Protein 6P0F (pdb70)

Secondary structure (DSSP, 8-state):
---EEEEEEETTSHHHHHHIIIIII-EEGGGTTTTS-HHHHHHH-SSEEB---BSSSEETTEEP-TT--EEEEE-EEETTEE-TTS--EEEE--BS---BPPGGGGGGGGGTSTTGGG--B--BSS-PEEPSS-HHHHHHHHTS-TTB--SEEEE-TT---SHHHHHHHH-

Nearest PDB structures (foldseek):
  6p0g-assembly1_A  TM=9.829E-01  e=1.937E-34  Thermococcus gammatolerans EJ3

B-factor: mean 32.67, std 11.12, range [15.4, 86.31]

InterPro domains:
  IPR003593 AAA+ ATPase domain [SM00382] (207-437)
  IPR011704 ATPase, dynein-related, AAA domain [PF07728] (211-427)
  IPR027417 P-loop containing nucleoside triphosphate hydrolase [G3DSA:3.40.50.300] (195-442)
  IPR027417 P-loop containing nucleoside triphosphate hydrolase [SSF52540] (206-496)
  IPR052934 Methylated DNA Recognition and Restriction Enzymes [PTHR37291] (173-552)
  IPR060524 McrB, alpha-helical lid domain [PF28529] (478-537)

Structure (mmCIF, N/CA/C/O backbone):
data_6P0F
#
_entry.id   6P0F
#
_cell.length_a   67.841
_cell.length_b   43.990
_cell.length_c   61.963
_cell.angle_alpha   90.00
_cell.angle_beta   120.28
_cell.angle_gamma   90.00
#
_symmetry.space_group_name_H-M   'C 1 2 1'
#
loop_
_entity.id
_entity.type
_entity.pdbx_description
1 polymer 'GTPase subunit of restriction endonuclease'
2 non-polymer '2-(N-MORPHOLINO)-ETHANESULFONIC ACID'
3 non-polymer 'SULFATE ION'
4 non-polymer 'AMMONIUM ION'
5 water water
#
loop_
_atom_site.group_PDB
_atom_site.id
_atom_site.type_symbol
_atom_site.label_atom_id
_atom_site.label_alt_id
_atom_site.label_comp_id
_atom_site.label_asym_id
_atom_site.label_entity_id
_atom_site.label_seq_id
_atom_site.pdbx_PDB_ins_code
_atom_site.Cartn_x
_atom_site.Cartn_y
_atom_site.Cartn_z
_atom_site.occupancy
_atom_site.B_iso_or_equiv
_atom_site.auth_seq_id
_atom_site.auth_comp_id
_atom_site.auth_asym_id
_atom_site.auth_atom_id
_atom_site.pdbx_PDB_model_num
ATOM 17 N N . GLU A 1 2 ? 18.405 -2.318 12.633 1.00 36.97 2 GLU A N 1
ATOM 18 C CA . GLU A 1 2 ? 19.380 -1.435 12.016 1.00 34.93 2 GLU A CA 1
ATOM 19 C C . GLU A 1 2 ? 18.894 0.010 11.949 1.00 37.96 2 GLU A C 1
ATOM 20 O O . GLU A 1 2 ? 19.707 0.924 11.770 1.00 36.48 2 GLU A O 1
ATOM 32 N N . ASN A 1 3 ? 17.603 0.246 12.130 1.00 31.24 3 ASN A N 1
ATOM 33 C CA . ASN A 1 3 ? 17.075 1.601 12.142 1.00 32.93 3 ASN A CA 1
ATOM 34 C C . ASN A 1 3 ? 16.267 1.804 13.415 1.00 26.60 3 ASN A C 1
ATOM 35 O O . ASN A 1 3 ? 16.118 0.902 14.244 1.00 27.57 3 ASN A O 1
ATOM 46 N N . GLN A 1 4 ? 15.788 3.027 13.585 1.00 23.83 4 GLN A N 1
ATOM 47 C CA . GLN A 1 4 ? 15.127 3.448 14.800 1.00 23.19 4 GLN A CA 1
ATOM 48 C C . GLN A 1 4 ? 13.695 3.865 14.497 1.00 24.89 4 GLN A C 1
ATOM 49 O O . GLN A 1 4 ? 13.351 4.234 13.379 1.00 24.05 4 GLN A O 1
ATOM 63 N N . LEU A 1 5 ? 12.857 3.779 15.525 1.00 23.60 5 LEU A N 1
ATOM 64 C CA . LEU A 1 5 ? 11.468 4.201 15.459 1.00 21.97 5 LEU A CA 1
ATOM 65 C C . LEU A 1 5 ? 11.253 5.263 16.526 1.00 21.69 5 LEU A C 1
ATOM 66 O O . LEU A 1 5 ? 11.570 5.043 17.704 1.00 20.20 5 LEU A O 1
ATOM 82 N N . PHE A 1 6 ? 10.746 6.427 16.113 1.00 21.61 6 PHE A N 1
ATOM 83 C CA . PHE A 1 6 ? 10.451 7.533 17.005 1.00 21.44 6 PHE A CA 1
ATOM 84 C C . PHE A 1 6 ? 8.963 7.847 16.972 1.00 20.27 6 PHE A C 1
ATOM 85 O O . PHE A 1 6 ? 8.286 7.575 15.977 1.00 20.11 6 PHE A O 1
ATOM 102 N N . ILE A 1 7 ? 8.460 8.395 18.086 1.00 18.97 7 ILE A N 1
ATOM 103 C CA . ILE A 1 7 ? 7.098 8.921 18.178 1.00 18.19 7 ILE A CA 1
ATOM 104 C C . ILE A 1 7 ? 7.184 10.421 18.410 1.00 21.38 7 ILE A C 1
ATOM 105 O O . ILE A 1 7 ? 7.880 10.885 19.325 1.00 23.30 7 ILE A O 1
ATOM 121 N N . ILE A 1 8 ? 6.489 11.191 17.580 1.00 19.36 8 ILE A N 1
ATOM 122 C CA . ILE A 1 8 ? 6.416 12.637 17.759 1.00 20.55 8 ILE A CA 1
ATOM 123 C C . ILE A 1 8 ? 4.962 13.010 17.937 1.00 20.73 8 ILE A C 1
ATOM 124 O O . ILE A 1 8 ? 4.116 12.722 17.092 1.00 18.81 8 ILE A O 1
ATOM 140 N N . GLY A 1 9 ? 4.656 13.677 19.074 1.00 19.41 9 GLY A N 1
ATOM 141 C CA . GLY A 1 9 ? 3.304 13.996 19.427 1.00 22.35 9 GLY A CA 1
ATOM 142 C C . GLY A 1 9 ? 2.989 15.419 18.968 1.00 28.30 9 GLY A C 1
ATOM 143 O O . GLY A 1 9 ? 3.663 16.357 19.372 1.00 34.80 9 GLY A O 1
ATOM 147 N N . ILE A 1 10 ? 1.978 15.533 18.129 1.00 19.39 10 ILE A N 1
ATOM 148 C CA . ILE A 1 10 ? 1.557 16.816 17.554 1.00 20.33 10 ILE A CA 1
ATOM 149 C C . ILE A 1 10 ? 0.262 17.211 18.241 1.00 20.56 10 ILE A C 1
ATOM 150 O O . ILE A 1 10 ? -0.772 16.568 18.038 1.00 19.97 10 ILE A O 1
ATOM 166 N N . GLY A 1 11 ? 0.287 18.276 19.051 1.00 24.49 11 GLY A N 1
ATOM 167 C CA . GLY A 1 11 ? -0.919 18.650 19.775 1.00 22.06 11 GLY A CA 1
ATOM 168 C C . GLY A 1 11 ? -1.879 19.470 18.933 1.00 19.58 11 GLY A C 1
ATOM 169 O O . GLY A 1 11 ? -1.499 20.502 18.368 1.00 22.02 11 GLY A O 1
ATOM 173 N N . THR A 1 12 ? -3.123 19.018 18.825 1.00 21.61 12 THR A N 1
ATOM 174 C CA . THR A 1 12 ? -4.094 19.770 18.050 1.00 23.02 12 THR A CA 1
ATOM 175 C C . THR A 1 12 ? -4.475 21.065 18.764 1.00 24.63 12 THR A C 1
ATOM 176 O O . THR A 1 12 ? -4.351 21.203 19.979 1.00 25.08 12 THR A O 1
ATOM 187 N N . GLY A 1 13 ? -4.935 22.028 17.969 1.00 25.56 13 GLY A N 1
ATOM 188 C CA . GLY A 1 13 ? -5.271 23.326 18.514 1.00 28.30 13 GLY A CA 1
ATOM 189 C C . GLY A 1 13 ? -4.095 24.184 18.906 1.00 32.65 13 GLY A C 1
ATOM 190 O O . GLY A 1 13 ? -4.279 25.176 19.622 1.00 33.37 13 GLY A O 1
ATOM 194 N N . THR A 1 14 ? -2.893 23.827 18.480 1.00 25.94 14 THR A N 1
ATOM 195 C CA . THR A 1 14 ? -1.691 24.573 18.777 1.00 27.91 14 THR A CA 1
ATOM 196 C C . THR A 1 14 ? -0.993 24.966 17.481 1.00 27.80 14 THR A C 1
ATOM 197 O O . THR A 1 14 ? -1.292 24.450 16.390 1.00 25.77 14 THR A O 1
ATOM 208 N N . ASP A 1 15 ? -0.027 25.873 17.621 1.00 30.57 15 ASP A N 1
ATOM 209 C CA . ASP A 1 15 ? 0.783 26.261 16.472 1.00 28.75 15 ASP A CA 1
ATOM 210 C C . ASP A 1 15 ? 1.522 25.054 15.895 1.00 25.43 15 ASP A C 1
ATOM 211 O O . ASP A 1 15 ? 1.806 25.017 14.686 1.00 24.00 15 ASP A O 1
ATOM 220 N N . GLU A 1 16 ? 1.869 24.091 16.745 1.00 26.12 16 GLU A N 1
ATOM 221 C CA . GLU A 1 16 ? 2.523 22.864 16.289 1.00 27.90 16 GLU A CA 1
ATOM 222 C C . GLU A 1 16 ? 1.686 22.145 15.239 1.00 24.97 16 GLU A C 1
ATOM 223 O O . GLU A 1 16 ? 2.222 21.669 14.213 1.00 22.39 16 GLU A O 1
ATOM 231 N N . TYR A 1 17 ? 0.374 22.036 15.471 1.00 22.69 17 TYR A N 1
ATOM 232 C CA . TYR A 1 17 ? -0.461 21.384 14.478 1.00 21.64 17 TYR A CA 1
ATOM 233 C C . TYR A 1 17 ? -0.513 22.213 13.205 1.00 18.80 17 TYR A C 1
ATOM 234 O O . TYR A 1 17 ? -0.488 21.665 12.111 1.00 20.35 17 TYR A O 1
ATOM 252 N N . GLU A 1 18 ? -0.629 23.537 13.330 1.00 20.96 18 GLU A N 1
ATOM 253 C CA . GLU A 1 18 ? -0.616 24.383 12.138 1.00 22.22 18 GLU A CA 1
ATOM 254 C C . GLU A 1 18 ? 0.648 24.143 11.314 1.00 18.95 18 GLU A C 1
ATOM 255 O O . GLU A 1 18 ? 0.591 24.015 10.084 1.00 19.50 18 GLU A O 1
ATOM 267 N N . ASN A 1 19 ? 1.802 24.064 11.983 1.00 19.02 19 ASN A N 1
ATOM 268 C CA . ASN A 1 19 ? 3.055 23.832 11.267 1.00 20.56 19 ASN A CA 1
ATOM 269 C C . ASN A 1 19 ? 3.070 22.449 10.619 1.00 17.49 19 ASN A C 1
ATOM 270 O O . ASN A 1 19 ? 3.536 22.289 9.485 1.00 17.26 19 ASN A O 1
ATOM 281 N N . PHE A 1 20 ? 2.570 21.450 11.333 1.00 17.10 20 PHE A N 1
ATOM 282 C CA . PHE A 1 20 ? 2.490 20.073 10.825 1.00 18.14 20 PHE A CA 1
ATOM 283 C C . PHE A 1 20 ? 1.573 19.968 9.615 1.00 19.30 20 PHE A C 1
ATOM 284 O O . PHE A 1 20 ? 1.893 19.295 8.629 1.00 18.32 20 PHE A O 1
ATOM 301 N N . GLU A 1 21 ? 0.413 20.612 9.686 1.00 18.43 21 GLU A N 1
ATOM 302 C CA . GLU A 1 21 ? -0.478 20.643 8.539 1.00 19.65 21 GLU A CA 1
ATOM 303 C C . GLU A 1 21 ? 0.215 21.257 7.331 1.00 18.52 21 GLU A C 1
ATOM 304 O O . GLU A 1 21 ? 0.071 20.768 6.209 1.00 19.74 21 GLU A O 1
ATOM 316 N N . GLU A 1 22 ? 1.013 22.301 7.555 1.00 17.51 22 GLU A N 1
ATOM 317 C CA . GLU A 1 22 ? 1.634 22.992 6.445 1.00 18.38 22 GLU A CA 1
ATOM 318 C C . GLU A 1 22 ? 2.648 22.114 5.718 1.00 19.12 22 GLU A C 1
ATOM 319 O O . GLU A 1 22 ? 2.638 22.037 4.486 1.00 19.46 22 GLU A O 1
ATOM 331 N N . THR A 1 23 ? 3.569 21.484 6.446 1.00 16.83 23 THR A N 1
ATOM 332 C CA . THR A 1 23 ? 4.687 20.849 5.787 1.00 16.63 23 THR A CA 1
ATOM 333 C C . THR A 1 23 ? 4.689 19.334 5.805 1.00 17.10 23 THR A C 1
ATOM 334 O O . THR A 1 23 ? 5.489 18.762 5.072 1.00 17.05 23 THR A O 1
ATOM 345 N N . ILE A 1 24 ? 3.833 18.679 6.591 1.00 15.43 24 ILE A N 1
ATOM 346 C CA . ILE A 1 24 ? 3.690 17.223 6.549 1.00 17.39 24 ILE A CA 1
ATOM 347 C C . ILE A 1 24 ? 2.391 16.801 5.887 1.00 17.89 24 ILE A C 1
ATOM 348 O O . ILE A 1 24 ? 2.371 15.848 5.102 1.00 18.92 24 ILE A O 1
ATOM 364 N N . LEU A 1 25 ? 1.279 17.446 6.207 1.00 17.80 25 LEU A N 1
ATOM 365 C CA . LEU A 1 25 ? 0.027 17.006 5.610 1.00 19.04 25 LEU A CA 1
ATOM 366 C C . LEU A 1 25 ? -0.167 17.580 4.219 1.00 20.95 25 LEU A C 1
ATOM 367 O O . LEU A 1 25 ? -0.482 16.845 3.285 1.00 22.90 25 LEU A O 1
ATOM 383 N N . LYS A 1 26 ? 0.078 18.872 4.036 1.00 18.36 26 LYS A N 1
ATOM 384 C CA . LYS A 1 26 ? -0.002 19.499 2.730 1.00 21.16 26 LYS A CA 1
ATOM 385 C C . LYS A 1 26 ? 1.306 19.358 1.970 1.00 20.69 26 LYS A C 1
ATOM 386 O O . LYS A 1 26 ? 1.324 18.832 0.853 1.00 22.67 26 LYS A O 1
ATOM 405 N N . GLY A 1 27 ? 2.412 19.734 2.611 1.00 18.39 27 GLY A N 1
ATOM 406 C CA . GLY A 1 27 ? 3.686 19.799 1.934 1.00 17.71 27 GLY A CA 1
ATOM 407 C C . GLY A 1 27 ? 3.851 21.132 1.237 1.00 20.60 27 GLY A C 1
ATOM 408 O O . GLY A 1 27 ? 2.926 21.950 1.146 1.00 19.55 27 GLY A O 1
ATOM 412 N N . VAL A 1 28 ? 5.060 21.353 0.724 1.00 19.60 28 VAL A N 1
ATOM 413 C CA . VAL A 1 28 ? 5.347 22.615 0.052 1.00 19.76 28 VAL A CA 1
ATOM 414 C C . VAL A 1 28 ? 5.922 22.354 -1.332 1.00 20.11 28 VAL A C 1
ATOM 415 O O . VAL A 1 28 ? 6.634 21.374 -1.571 1.00 20.03 28 VAL A O 1
ATOM 428 N N . LYS A 1 29 ? 5.607 23.248 -2.268 1.00 20.06 29 LYS A N 1
ATOM 429 C CA . LYS A 1 29 ? 6.193 23.137 -3.591 1.00 20.39 29 LYS A CA 1
ATOM 430 C C . LYS A 1 29 ? 7.707 23.234 -3.472 1.00 20.39 29 LYS A C 1
ATOM 431 O O . LYS A 1 29 ? 8.230 23.976 -2.643 1.00 20.67 29 LYS A O 1
ATOM 450 N N . ARG A 1 30 ? 8.409 22.471 -4.297 1.00 20.50 30 ARG A N 1
ATOM 451 C CA . ARG A 1 30 ? 9.868 22.471 -4.232 1.00 19.47 30 ARG A CA 1
ATOM 452 C C . ARG A 1 30 ? 10.441 23.878 -4.396 1.00 20.90 30 ARG A C 1
ATOM 453 O O . ARG A 1 30 ? 11.453 24.206 -3.769 1.00 21.77 30 ARG A O 1
ATOM 474 N N . ASN A 1 31 ? 9.814 24.726 -5.212 1.00 23.51 31 ASN A N 1
ATOM 475 C CA . ASN A 1 31 ? 10.366 26.071 -5.388 1.00 25.42 31 ASN A CA 1
ATOM 476 C C . ASN A 1 31 ? 10.361 26.895 -4.112 1.00 28.41 31 ASN A C 1
ATOM 477 O O . ASN A 1 31 ? 11.135 27.851 -4.024 1.00 34.79 31 ASN A O 1
ATOM 482 N N . GLU A 1 32 ? 9.511 26.569 -3.123 1.00 23.14 32 GLU A N 1
ATOM 483 C CA . GLU A 1 32 ? 9.524 27.265 -1.848 1.00 25.24 32 GLU A CA 1
ATOM 484 C C . GLU A 1 32 ? 10.801 26.989 -1.061 1.00 24.52 32 GLU A C 1
ATOM 485 O O . GLU A 1 32 ? 11.131 27.751 -0.146 1.00 28.96 32 GLU A O 1
ATOM 497 N N . LEU A 1 33 ? 11.540 25.930 -1.399 1.00 19.97 33 LEU A N 1
ATOM 498 C CA . LEU A 1 33 ? 12.773 25.591 -0.701 1.00 17.52 33 LEU A CA 1
ATOM 499 C C . LEU A 1 33 ? 14.030 25.844 -1.523 1.00 21.27 33 LEU A C 1
ATOM 500 O O . LEU A 1 33 ? 15.129 25.824 -0.956 1.00 22.87 33 LEU A O 1
ATOM 516 N N . GLU A 1 34 ? 13.897 25.971 -2.841 1.00 21.97 34 GLU A N 1
ATOM 517 C CA . GLU A 1 34 ? 15.040 26.223 -3.701 1.00 25.13 34 GLU A CA 1
ATOM 518 C C . GLU A 1 34 ? 15.719 27.510 -3.258 1.00 24.62 34 GLU A C 1
ATOM 519 O O . GLU A 1 34 ? 15.059 28.479 -2.885 1.00 26.33 34 GLU A O 1
ATOM 531 N N . GLY A 1 35 ? 17.038 27.497 -3.253 1.00 24.34 35 GLY A N 1
ATOM 532 C CA . GLY A 1 35 ? 17.793 28.621 -2.757 1.00 27.37 35 GLY A CA 1
ATOM 533 C C . GLY A 1 35 ? 18.170 28.506 -1.307 1.00 27.96 35 GLY A C 1
ATOM 534 O O . GLY A 1 35 ? 19.043 29.247 -0.851 1.00 31.78 35 GLY A O 1
ATOM 538 N N . GLN A 1 36 ? 17.537 27.599 -0.571 1.00 23.70 36 GLN A N 1
ATOM 539 C CA . GLN A 1 36 ? 17.803 27.399 0.840 1.00 21.99 36 GLN A CA 1
ATOM 540 C C . GLN A 1 36 ? 18.228 25.988 1.182 1.00 27.48 36 GLN A C 1
ATOM 541 O O . GLN A 1 36 ? 19.117 25.797 2.018 1.00 34.70 36 GLN A O 1
ATOM 555 N N . ILE A 1 37 ? 17.567 24.992 0.598 1.00 26.35 37 ILE A N 1
ATOM 556 C CA . ILE A 1 37 ? 17.921 23.587 0.747 1.00 24.02 37 ILE A CA 1
ATOM 557 C C . ILE A 1 37 ? 18.690 23.182 -0.507 1.00 22.19 37 ILE A C 1
ATOM 558 O O . ILE A 1 37 ? 18.288 23.526 -1.619 1.00 21.94 37 ILE A O 1
ATOM 574 N N . GLY A 1 38 ? 19.807 22.486 -0.332 1.00 25.10 38 GLY A N 1
ATOM 575 C CA . GLY A 1 38 ? 20.643 22.118 -1.451 1.00 27.99 38 GLY A CA 1
ATOM 576 C C . GLY A 1 38 ? 19.928 21.256 -2.475 1.00 28.43 38 GLY A C 1
ATOM 577 O O . GLY A 1 38 ? 19.106 20.406 -2.133 1.00 23.24 38 GLY A O 1
ATOM 581 N N . PRO A 1 39 ? 20.271 21.426 -3.753 1.00 26.15 39 PRO A N 1
ATOM 582 C CA . PRO A 1 39 ? 19.553 20.680 -4.801 1.00 24.68 39 PRO A CA 1
ATOM 583 C C . PRO A 1 39 ? 19.746 19.177 -4.679 1.00 25.36 39 PRO A C 1
ATOM 584 O O . PRO A 1 39 ? 18.896 18.393 -5.108 1.00 25.05 39 PRO A O 1
ATOM 595 N N . ASP A 1 40 ? 20.835 18.731 -4.069 1.00 25.25 40 ASP A N 1
ATOM 596 C CA . ASP A 1 40 ? 21.015 17.297 -3.862 1.00 28.11 40 ASP A CA 1
ATOM 597 C C . ASP A 1 40 ? 19.898 16.728 -2.991 1.00 27.05 40 ASP A C 1
ATOM 598 O O . ASP A 1 40 ? 19.341 15.661 -3.265 1.00 26.48 40 ASP A O 1
ATOM 607 N N . ILE A 1 41 ? 19.607 17.428 -1.889 1.00 25.29 41 ILE A N 1
ATOM 608 C CA . ILE A 1 41 ? 18.543 16.999 -0.996 1.00 24.07 41 ILE A CA 1
ATOM 609 C C . ILE A 1 41 ? 17.213 17.008 -1.724 1.00 20.24 41 ILE A C 1
ATOM 610 O O . ILE A 1 41 ? 16.444 16.039 -1.675 1.00 24.21 41 ILE A O 1
ATOM 626 N N . LEU A 1 42 ? 16.913 18.117 -2.415 1.00 18.70 42 LEU A N 1
ATOM 627 C CA . LEU A 1 42 ? 15.635 18.233 -3.107 1.00 21.04 42 LEU A CA 1
ATOM 628 C C . LEU A 1 42 ? 15.487 17.172 -4.195 1.00 19.85 42 LEU A C 1
ATOM 629 O O . LEU A 1 42 ? 14.412 16.580 -4.364 1.00 21.82 42 LEU A O 1
ATOM 645 N N . ASP A 1 43 ? 16.558 16.910 -4.940 1.00 20.22 43 ASP A N 1
ATOM 646 C CA . ASP A 1 43 ? 16.515 15.901 -5.995 1.00 22.98 43 ASP A CA 1
ATOM 647 C C . ASP A 1 43 ? 16.263 14.508 -5.417 1.00 22.61 43 ASP A C 1
ATOM 648 O O . ASP A 1 43 ? 15.485 13.712 -5.964 1.00 24.63 43 ASP A O 1
ATOM 657 N N . ASN A 1 44 ? 16.961 14.174 -4.344 1.00 22.21 44 ASN A N 1
ATOM 658 C CA . ASN A 1 44 ? 16.860 12.833 -3.787 1.00 21.68 44 ASN A CA 1
ATOM 659 C C . ASN A 1 44 ? 15.552 12.602 -3.043 1.00 24.70 44 ASN A C 1
ATOM 660 O O . ASN A 1 44 ? 15.106 11.453 -2.940 1.00 25.07 44 ASN A O 1
ATOM 671 N N . CYS A 1 45 ? 14.924 13.662 -2.508 1.00 22.52 45 CYS A N 1
ATOM 672 C CA . CYS A 1 45 ? 13.860 13.487 -1.531 1.00 25.77 45 CYS A CA 1
ATOM 673 C C . CYS A 1 45 ? 12.530 14.191 -1.787 1.00 27.25 45 CYS A C 1
ATOM 674 O O . CYS A 1 45 ? 11.602 13.992 -0.995 1.00 30.06 45 CYS A O 1
ATOM 681 N N . CYS A 1 46 ? 12.398 15.024 -2.801 1.00 25.04 46 CYS A N 1
ATOM 682 C CA . CYS A 1 46 ? 11.098 15.604 -3.131 1.00 23.22 46 CYS A CA 1
ATOM 683 C C . CYS A 1 46 ? 10.599 14.905 -4.388 1.00 28.31 46 CYS A C 1
ATOM 684 O O . CYS A 1 46 ? 11.122 15.144 -5.476 1.00 33.53 46 CYS A O 1
ATOM 691 N N . SER A 1 47 ? 9.615 14.011 -4.227 1.00 32.39 47 SER A N 1
ATOM 692 C CA . SER A 1 47 ? 9.054 13.269 -5.351 1.00 31.65 47 SER A CA 1
ATOM 693 C C . SER A 1 47 ? 8.142 14.147 -6.203 1.00 32.02 47 SER A C 1
ATOM 694 O O . SER A 1 47 ? 8.066 13.954 -7.420 1.00 36.35 47 SER A O 1
ATOM 702 N N . ASP A 1 48 ? 7.477 15.135 -5.610 1.00 25.92 48 ASP A N 1
ATOM 703 C CA . ASP A 1 48 ? 6.806 16.172 -6.387 1.00 26.77 48 ASP A CA 1
ATOM 704 C C . ASP A 1 48 ? 6.801 17.436 -5.539 1.00 30.85 48 ASP A C 1
ATOM 705 O O . ASP A 1 48 ? 7.509 18.405 -5.829 1.00 32.52 48 ASP A O 1
ATOM 714 N N . VAL A 1 49 ? 6.015 17.428 -4.481 1.00 25.09 49 VAL A N 1
ATOM 715 C CA . VAL A 1 49 ? 6.123 18.447 -3.440 1.00 18.28 49 VAL A CA 1
ATOM 716 C C . VAL A 1 49 ? 7.056 17.892 -2.374 1.00 22.94 49 VAL A C 1
ATOM 717 O O . VAL A 1 49 ? 7.425 16.708 -2.411 1.00 26.14 49 VAL A O 1
ATOM 730 N N . CYS A 1 50 ? 7.457 18.730 -1.433 1.00 19.57 50 CYS A N 1
ATOM 731 C CA . CYS A 1 50 ? 8.365 18.338 -0.368 1.00 19.39 50 CYS A CA 1
ATOM 732 C C . CYS A 1 50 ? 7.624 18.239 0.959 1.00 20.55 50 CYS A C 1
ATOM 733 O O . CYS A 1 50 ? 6.776 19.073 1.276 1.00 19.39 50 CYS A O 1
ATOM 740 N N . TYR A 1 51 ? 7.985 17.232 1.744 1.00 16.94 51 TYR A N 1
ATOM 741 C CA . TYR A 1 51 ? 7.399 17.015 3.061 1.00 15.66 51 TYR A CA 1
ATOM 742 C C . TYR A 1 51 ? 8.516 17.016 4.087 1.00 18.78 51 TYR A C 1
ATOM 743 O O . TYR A 1 51 ? 9.501 16.302 3.930 1.00 18.98 51 TYR A O 1
ATOM 761 N N . PHE A 1 52 ? 8.358 17.777 5.162 1.00 18.12 52 PHE A N 1
ATOM 762 C CA . PHE A 1 52 ? 9.437 17.823 6.136 1.00 17.97 52 PHE A CA 1
ATOM 763 C C . PHE A 1 52 ? 8.910 18.315 7.480 1.00 19.41 52 PHE A C 1
ATOM 764 O O . PHE A 1 52 ? 7.876 18.977 7.565 1.00 18.11 52 PHE A O 1
ATOM 781 N N . TRP A 1 53 ? 9.649 17.959 8.523 1.00 19.02 53 TRP A N 1
ATOM 782 C CA . TRP A 1 53 ? 9.357 18.340 9.894 1.00 19.36 53 TRP A CA 1
ATOM 783 C C . TRP A 1 53 ? 10.657 18.828 10.512 1.00 21.11 53 TRP A C 1
ATOM 784 O O . TRP A 1 53 ? 11.735 18.591 9.982 1.00 22.39 53 TRP A O 1
ATOM 805 N N . GLY A 1 54 ? 10.555 19.620 11.575 1.00 21.03 54 GLY A N 1
ATOM 806 C CA . GLY A 1 54 ? 11.739 20.199 12.168 1.00 22.46 54 GLY A CA 1
ATOM 807 C C . GLY A 1 54 ? 11.638 20.163 13.683 1.00 24.94 54 GLY A C 1
ATOM 808 O O . GLY A 1 54 ? 10.544 20.206 14.249 1.00 22.70 54 GLY A O 1
ATOM 812 N N . ARG A 1 55 ? 12.802 20.092 14.320 1.00 26.00 55 ARG A N 1
ATOM 813 C CA . ARG A 1 55 ? 12.881 20.031 15.779 1.00 27.40 55 ARG A CA 1
ATOM 814 C C . ARG A 1 55 ? 14.012 20.927 16.252 1.00 28.06 55 ARG A C 1
ATOM 815 O O . ARG A 1 55 ? 14.880 21.316 15.472 1.00 26.23 55 ARG A O 1
ATOM 836 N N . SER A 1 56 ? 13.994 21.225 17.571 1.00 31.03 56 SER A N 1
ATOM 837 C CA . SER A 1 56 ? 15.030 22.026 18.222 1.00 37.46 56 SER A CA 1
ATOM 838 C C . SER A 1 56 ? 16.354 21.293 18.405 1.00 41.29 56 SER A C 1
ATOM 839 O O . SER A 1 56 ? 17.382 21.962 18.545 1.00 39.56 56 SER A O 1
ATOM 847 N N . LYS A 1 57 ? 16.358 19.957 18.426 1.00 39.51 57 LYS A N 1
ATOM 848 C CA . LYS A 1 57 ? 17.572 19.177 18.636 1.00 39.01 57 LYS A CA 1
ATOM 849 C C . LYS A 1 57 ? 17.698 18.072 17.599 1.00 40.76 57 LYS A C 1
ATOM 850 O O . LYS A 1 57 ? 16.714 17.647 16.987 1.00 36.95 57 LYS A O 1
ATOM 858 N N . GLU A 1 58 ? 18.936 17.589 17.439 1.00 36.74 58 GLU A N 1
ATOM 859 C CA . GLU A 1 58 ? 19.249 16.475 16.556 1.00 42.26 58 GLU A CA 1
ATOM 860 C C . GLU A 1 58 ? 18.828 15.135 17.128 1.00 34.12 58 GLU A C 1
ATOM 861 O O . GLU A 1 58 ? 18.727 14.153 16.369 1.00 37.62 58 GLU A O 1
ATOM 869 N N . THR A 1 59 ? 18.623 15.064 18.447 1.00 36.00 59 THR A N 1
ATOM 870 C CA . THR A 1 59 ? 18.406 13.792 19.124 1.00 36.25 59 THR A CA 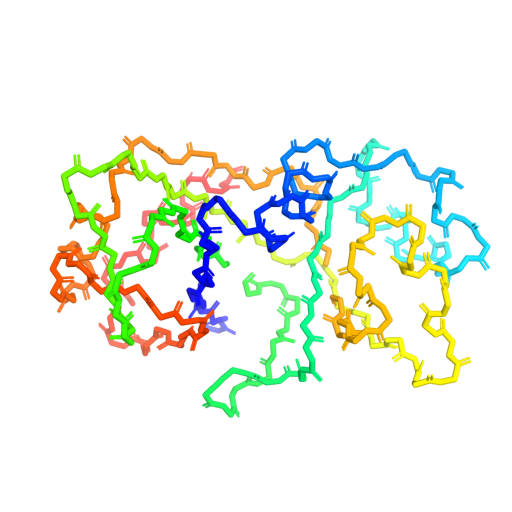1
ATOM 871 C C . THR A 1 59 ? 17.025 13.711 19.758 1.00 32.45 59 THR A C 1
ATOM 872 O O . THR A 1 59 ? 16.426 14.727 20.111 1.00 34.80 59 THR A O 1
ATOM 883 N N . ILE A 1 60 ? 16.535 12.477 19.904 1.00 33.34 60 ILE A N 1
ATOM 884 C CA . ILE A 1 60 ? 15.379 12.158 20.744 1.00 28.71 60 ILE A CA 1
ATOM 885 C C . ILE A 1 60 ? 15.820 11.090 21.748 1.00 36.01 60 ILE A C 1
ATOM 886 O O . ILE A 1 60 ? 16.373 10.066 21.348 1.00 32.14 60 ILE A O 1
ATOM 902 N N . TYR A 1 61 ? 15.582 11.339 23.023 1.00 37.58 61 TYR A N 1
ATOM 903 C CA . TYR A 1 61 ? 16.018 10.410 24.045 1.00 42.22 61 TYR A CA 1
ATOM 904 C C . TYR A 1 61 ? 17.466 10.027 23.814 1.00 42.11 61 TYR A C 1
ATOM 905 O O . TYR A 1 61 ? 17.874 8.897 24.028 1.00 40.88 61 TYR A O 1
ATOM 914 N N . GLU A 1 62 ? 18.203 11.006 23.304 1.00 42.49 62 GLU A N 1
ATOM 915 C CA . GLU A 1 62 ? 19.651 10.915 23.113 1.00 41.81 62 GLU A CA 1
ATOM 916 C C . GLU A 1 62 ? 20.028 10.049 21.917 1.00 37.44 62 GLU A C 1
ATOM 917 O O . GLU A 1 62 ? 21.214 9.730 21.742 1.00 38.54 62 GLU A O 1
ATOM 925 N N . LYS A 1 63 ? 19.066 9.633 21.108 1.00 34.91 63 LYS A N 1
ATOM 926 C CA . LYS A 1 63 ? 19.332 8.877 19.892 1.00 30.81 63 LYS A CA 1
ATOM 927 C C . LYS A 1 63 ? 19.331 9.882 18.745 1.00 33.23 63 LYS A C 1
ATOM 928 O O . LYS A 1 63 ? 18.458 10.747 18.682 1.00 33.17 63 LYS A O 1
ATOM 947 N N . LYS A 1 64 ? 20.360 9.830 17.910 1.00 31.34 64 LYS A N 1
ATOM 948 C CA . LYS A 1 64 ? 20.427 10.697 16.745 1.00 33.14 64 LYS A CA 1
ATOM 949 C C . LYS A 1 64 ? 19.438 10.187 15.703 1.00 30.46 64 LYS A C 1
ATOM 950 O O . LYS A 1 64 ? 19.323 8.983 15.473 1.00 30.63 64 LYS A O 1
ATOM 969 N N . ILE A 1 65 ? 18.695 11.105 15.099 1.00 28.86 65 ILE A N 1
ATOM 970 C CA . ILE A 1 65 ? 17.723 10.752 14.074 1.00 27.46 65 ILE A CA 1
ATOM 971 C C . ILE A 1 65 ? 18.466 10.651 12.752 1.00 25.08 65 ILE A C 1
ATOM 972 O O . ILE A 1 65 ? 19.141 11.607 12.339 1.00 30.02 65 ILE A O 1
ATOM 988 N N . ASP A 1 66 ? 18.328 9.513 12.087 1.00 26.89 66 ASP A N 1
ATOM 989 C CA . ASP A 1 66 ? 19.060 9.204 10.867 1.00 28.40 66 ASP A CA 1
ATOM 990 C C . ASP A 1 66 ? 18.114 8.976 9.696 1.00 24.39 66 ASP A C 1
ATOM 991 O O . ASP A 1 66 ? 16.984 8.516 9.875 1.00 23.04 66 ASP A O 1
ATOM 1000 N N . LYS A 1 67 ? 18.597 9.198 8.476 1.00 23.18 67 LYS A N 1
ATOM 1001 C CA . LYS A 1 67 ? 17.797 8.763 7.340 1.00 24.09 67 LYS A CA 1
ATOM 1002 C C . LYS A 1 67 ? 17.586 7.253 7.393 1.00 22.16 67 LYS A C 1
ATOM 1003 O O . LYS A 1 67 ? 18.410 6.488 7.928 1.00 25.11 67 LYS A O 1
ATOM 1022 N N . GLY A 1 68 ? 16.395 6.837 6.978 1.00 21.03 68 GLY A N 1
ATOM 1023 C CA . GLY A 1 68 ? 15.966 5.465 7.098 1.00 22.87 68 GLY A CA 1
ATOM 1024 C C . GLY A 1 68 ? 15.186 5.153 8.356 1.00 23.97 68 GLY A C 1
ATOM 1025 O O . GLY A 1 68 ? 14.507 4.120 8.403 1.00 24.77 68 GLY A O 1
ATOM 1029 N N . ASP A 1 69 ? 15.275 6.019 9.364 1.00 22.24 69 ASP A N 1
ATOM 1030 C CA . ASP A 1 69 ? 14.496 5.875 10.584 1.00 21.56 69 ASP A CA 1
ATOM 1031 C C . ASP A 1 69 ? 13.020 6.158 10.286 1.00 22.64 69 ASP A C 1
ATOM 1032 O O . ASP A 1 69 ? 12.662 6.856 9.326 1.00 20.13 69 ASP A O 1
ATOM 1058 N N . VAL A 1 71 ? 9.112 7.357 11.718 1.00 17.93 71 VAL A N 1
ATOM 1059 C CA . VAL A 1 71 ? 8.470 8.283 12.650 1.00 15.63 71 VAL A CA 1
ATOM 1060 C C . VAL A 1 71 ? 6.973 8.002 12.663 1.00 18.65 71 VAL A C 1
ATOM 1061 O O . VAL A 1 71 ? 6.320 8.009 11.610 1.00 19.06 71 VAL A O 1
ATOM 1074 N N . LEU A 1 72 ? 6.429 7.761 13.855 1.00 18.03 72 LEU A N 1
ATOM 1075 C CA . LEU A 1 72 ? 4.988 7.751 14.082 1.00 17.01 72 LEU A CA 1
ATOM 1076 C C . LEU A 1 72 ? 4.628 9.136 14.608 1.00 19.32 72 LEU A C 1
ATOM 1077 O O . LEU A 1 72 ? 5.083 9.524 15.685 1.00 19.65 72 LEU A O 1
ATOM 1093 N N . PHE A 1 73 ? 3.884 9.902 13.826 1.00 16.23 73 PHE A N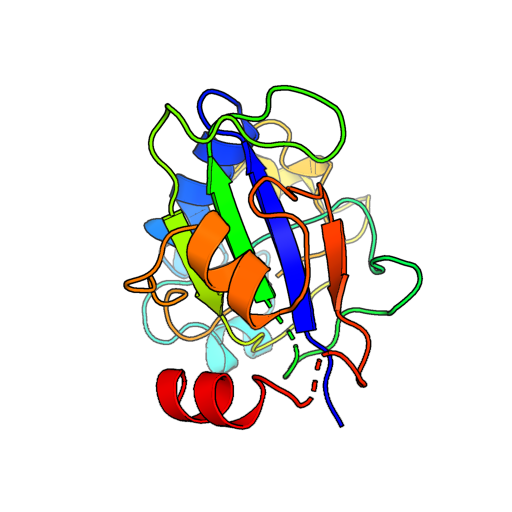 1
ATOM 1094 C CA . PHE A 1 73 ? 3.330 11.170 14.294 1.00 16.79 73 PHE A CA 1
ATOM 1095 C C . PHE A 1 73 ? 1.992 10.853 14.946 1.00 15.40 73 PHE A C 1
ATOM 1096 O O . PHE A 1 73 ? 1.049 10.415 14.277 1.00 18.41 73 PHE A O 1
ATOM 1113 N N . TYR A 1 74 ? 1.902 11.052 16.260 1.00 18.28 74 TYR A N 1
ATOM 1114 C CA . TYR A 1 74 ? 0.647 10.972 16.981 1.00 17.27 74 TYR A CA 1
ATOM 1115 C C . TYR A 1 74 ? -0.006 12.349 16.947 1.00 17.14 74 TYR A C 1
ATOM 1116 O O . TYR A 1 74 ? 0.661 13.331 17.236 1.00 18.76 74 TYR A O 1
ATOM 1134 N N . VAL A 1 75 ? -1.290 12.419 16.601 1.00 18.56 75 VAL A N 1
ATOM 1135 C CA . VAL A 1 75 ? -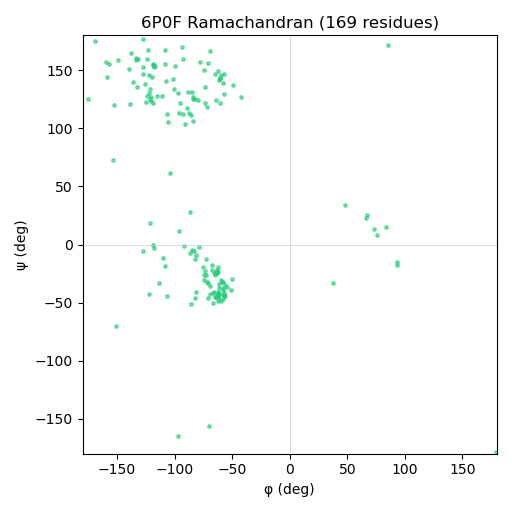1.987 13.699 16.475 1.00 21.40 75 VAL A CA 1
ATOM 1136 C C . VAL A 1 75 ? -3.217 13.665 17.374 1.00 19.70 75 VAL A C 1
ATOM 1137 O O . VAL A 1 75 ? -4.094 12.810 17.206 1.00 21.22 75 VAL A O 1
ATOM 1150 N N . GLY A 1 76 ? -3.311 14.613 18.299 1.00 20.78 76 GLY A N 1
ATOM 1151 C CA . GLY A 1 76 ? -4.425 14.615 19.226 1.00 21.64 76 GLY A CA 1
ATOM 1152 C C . GLY A 1 76 ? -4.296 15.779 20.189 1.00 18.80 76 GLY A C 1
ATOM 1153 O O . GLY A 1 76 ? -3.334 16.542 20.136 1.00 20.70 76 GLY A O 1
ATOM 1157 N N . LYS A 1 77 ? -5.259 15.854 21.107 1.00 21.95 77 LYS A N 1
ATOM 1158 C CA . LYS A 1 77 ? -5.350 16.945 22.084 1.00 23.69 77 LYS A CA 1
ATOM 1159 C C . LYS A 1 77 ? -4.482 16.606 23.293 1.00 20.62 77 LYS A C 1
ATOM 1160 O O . LYS A 1 77 ? -4.774 15.665 24.047 1.00 20.91 77 LYS A O 1
ATOM 1179 N N . ARG A 1 78 ? -3.399 17.356 23.455 1.00 21.59 78 ARG A N 1
ATOM 1180 C CA . ARG A 1 78 ? -2.523 17.143 24.591 1.00 18.35 78 ARG A CA 1
ATOM 1181 C C . ARG A 1 78 ? -3.211 17.667 25.840 1.00 22.62 78 ARG A C 1
ATOM 1182 O O . ARG A 1 78 ? -3.563 18.845 25.889 1.00 24.88 78 ARG A O 1
ATOM 1203 N N . ILE A 1 79 ? -3.415 16.806 26.830 1.00 20.74 79 ILE A N 1
ATOM 1204 C CA . ILE A 1 79 ? -4.091 17.220 28.065 1.00 25.75 79 ILE A CA 1
ATOM 1205 C C . ILE A 1 79 ? -3.227 17.105 29.304 1.00 25.68 79 ILE A C 1
ATOM 1206 O O . ILE A 1 79 ? -3.654 17.533 30.379 1.00 27.16 79 ILE A O 1
ATOM 1222 N N . SER A 1 80 ? -2.023 16.611 29.206 1.00 22.96 80 SER A N 1
ATOM 1223 C CA . SER A 1 80 ? -1.141 16.578 30.350 1.00 28.25 80 SER A CA 1
ATOM 1224 C C . SER A 1 80 ? 0.204 16.215 29.791 1.00 27.01 80 SER A C 1
ATOM 1225 O O . SER A 1 80 ? 0.340 15.951 28.590 1.00 29.34 80 SER A O 1
ATOM 1233 N N . ARG A 1 81 ? 1.205 16.218 30.642 1.00 30.21 81 ARG A N 1
ATOM 1234 C CA . ARG A 1 81 ? 2.489 15.726 30.203 1.00 27.85 81 ARG A CA 1
ATOM 1235 C C . ARG A 1 81 ? 2.313 14.262 29.782 1.00 34.74 81 ARG A C 1
ATOM 1236 O O . ARG A 1 81 ? 1.805 13.428 30.554 1.00 35.02 81 ARG A O 1
ATOM 1257 N N . ASN A 1 82 ? 2.659 13.995 28.535 1.00 26.35 82 ASN A N 1
ATOM 1258 C CA . ASN A 1 82 ? 2.712 12.659 27.943 1.00 24.85 82 ASN A CA 1
ATOM 1259 C C . ASN A 1 82 ? 1.358 11.989 27.810 1.00 24.29 82 ASN A C 1
ATOM 1260 O O . ASN A 1 82 ? 1.287 10.754 27.650 1.00 22.87 82 ASN A O 1
ATOM 1271 N N . LYS A 1 83 ? 0.284 12.755 27.777 1.00 21.32 83 LYS A N 1
ATOM 1272 C CA . LYS A 1 83 ? -1.046 12.174 27.697 1.00 23.47 83 LYS A CA 1
ATOM 1273 C C . LYS A 1 83 ? -1.915 12.921 26.699 1.00 23.47 83 LYS A C 1
ATOM 1274 O O . LYS A 1 83 ? -1.900 14.157 26.630 1.00 24.63 83 LYS A O 1
ATOM 1282 N N . VAL A 1 84 ? -2.691 12.154 25.950 1.00 20.44 84 VAL A N 1
ATOM 1283 C CA . VAL A 1 84 ? -3.637 12.676 24.984 1.00 19.62 84 VAL A CA 1
ATOM 1284 C C . VAL A 1 84 ? -5.037 12.449 25.530 1.00 22.91 84 VAL A C 1
ATOM 1285 O O . VAL A 1 84 ? -5.277 11.546 26.340 1.00 23.64 84 VAL A O 1
ATOM 1298 N N . ASP A 1 85 ? -5.976 13.274 25.065 1.00 22.87 85 ASP A N 1
ATOM 1299 C CA . ASP A 1 85 ? -7.380 13.121 25.428 1.00 27.03 85 ASP A CA 1
ATOM 1300 C C . ASP A 1 85 ? -8.024 12.097 24.506 1.00 26.97 85 ASP A C 1
ATOM 1301 O O . ASP A 1 85 ? -8.306 12.391 23.339 1.00 27.86 85 ASP A O 1
ATOM 1310 N N . LEU A 1 86 ? -8.296 10.908 25.032 1.00 31.14 86 LEU A N 1
ATOM 1311 C CA . LEU A 1 86 ? -8.852 9.868 24.176 1.00 33.62 86 LEU A CA 1
ATOM 1312 C C . LEU A 1 86 ? -10.339 10.045 23.930 1.00 34.89 86 LEU A C 1
ATOM 1313 O O . LEU A 1 86 ? -10.920 9.248 23.192 1.00 37.03 86 LEU A O 1
ATOM 1329 N N . ASN A 1 87 ? -10.977 11.053 24.516 1.00 35.01 87 ASN A N 1
ATOM 1330 C CA . ASN A 1 87 ? -12.353 11.356 24.143 1.00 39.28 87 ASN A CA 1
ATOM 1331 C C . ASN A 1 87 ? -12.440 12.383 23.021 1.00 40.08 87 ASN A C 1
ATOM 1332 O O . ASN A 1 87 ? -13.548 12.715 22.590 1.00 44.53 87 ASN A O 1
ATOM 1343 N N . GLN A 1 88 ? -11.305 12.901 22.541 1.00 35.83 88 GLN A N 1
ATOM 1344 C CA . GLN A 1 88 ? -11.245 13.742 21.351 1.00 28.82 88 GLN A CA 1
ATOM 1345 C C . GLN A 1 88 ? -10.593 12.938 20.223 1.00 32.41 88 GLN A C 1
ATOM 1346 O O . GLN A 1 88 ? -10.035 11.852 20.440 1.00 29.14 88 GLN A O 1
ATOM 1360 N N . GLU A 1 89 ? -10.711 13.475 19.015 1.00 30.93 89 GLU A N 1
ATOM 1361 C CA . GLU A 1 89 ? -10.207 12.794 17.827 1.00 37.37 89 GLU A CA 1
ATOM 1362 C C . GLU A 1 89 ? -8.702 12.612 17.935 1.00 33.12 89 GLU A C 1
ATOM 1363 O O . GLU A 1 89 ? -7.989 13.491 18.436 1.00 27.79 89 GLU A O 1
ATOM 1375 N N . THR A 1 90 ? -8.216 11.457 17.467 1.00 30.55 90 THR A N 1
ATOM 1376 C 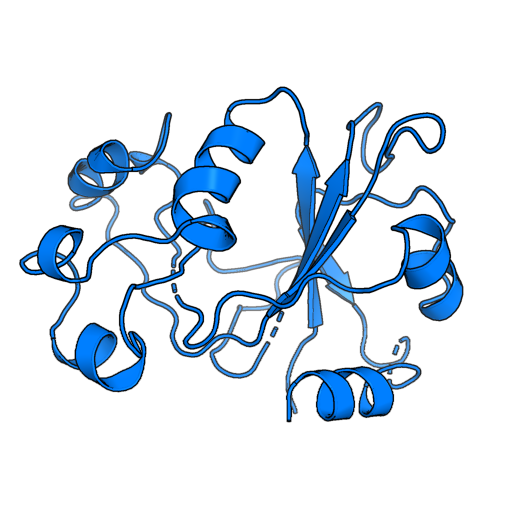CA . THR A 1 90 ? -6.782 11.240 17.338 1.00 28.25 90 THR A CA 1
ATOM 1377 C C . THR A 1 90 ? -6.474 10.637 15.976 1.00 23.28 90 THR A C 1
ATOM 1378 O O . THR A 1 90 ? -7.344 10.074 15.311 1.00 24.38 90 THR A O 1
ATOM 1389 N N . ALA A 1 91 ? -5.213 10.770 15.571 1.00 21.31 91 ALA A N 1
ATOM 1390 C CA . ALA A 1 91 ? -4.755 10.150 14.331 1.00 20.28 91 ALA A CA 1
ATOM 1391 C C . ALA A 1 91 ? -3.283 9.800 14.475 1.00 20.10 91 ALA A C 1
ATOM 1392 O O . ALA A 1 91 ? -2.579 10.332 15.328 1.00 19.53 91 ALA A O 1
ATOM 1399 N N . VAL A 1 92 ? -2.824 8.860 13.645 1.00 18.64 92 VAL A N 1
ATOM 1400 C CA . VAL A 1 92 ? -1.422 8.476 13.630 1.00 17.78 92 VAL A CA 1
ATOM 1401 C C . VAL A 1 92 ? -0.967 8.448 12.180 1.00 17.90 92 VAL A C 1
ATOM 1402 O O . VAL A 1 92 ? -1.665 7.898 11.320 1.00 19.92 92 VAL A O 1
ATOM 1415 N N . TYR A 1 93 ? 0.201 9.014 11.922 1.00 17.22 93 TYR A N 1
ATOM 1416 C CA . TYR A 1 93 ? 0.820 8.984 10.609 1.00 17.98 93 TYR A CA 1
ATOM 1417 C C . TYR A 1 93 ? 2.165 8.277 10.703 1.00 19.99 93 TYR A C 1
ATOM 1418 O O . TYR A 1 93 ? 2.876 8.433 11.696 1.00 22.97 93 TYR A O 1
ATOM 1436 N N . LEU A 1 94 ? 2.537 7.526 9.662 1.00 18.71 94 LEU A N 1
ATOM 1437 C CA . LEU A 1 94 ? 3.812 6.811 9.622 1.00 19.50 94 LEU A CA 1
ATOM 1438 C C . LEU A 1 94 ? 4.640 7.324 8.452 1.00 20.87 94 LEU A C 1
ATOM 1439 O O . LEU A 1 94 ? 4.198 7.257 7.307 1.00 20.69 94 LEU A O 1
ATOM 1455 N N . GLY A 1 95 ? 5.829 7.823 8.745 1.00 20.14 95 GLY A N 1
ATOM 1456 C CA . GLY A 1 95 ? 6.765 8.215 7.718 1.00 23.56 95 GLY A CA 1
ATOM 1457 C C . GLY A 1 95 ? 8.104 7.529 7.853 1.00 22.29 95 GLY A C 1
ATOM 1458 O O . GLY A 1 95 ? 8.436 7.019 8.930 1.00 18.70 95 GLY A O 1
ATOM 1462 N N . ILE A 1 96 ? 8.870 7.486 6.762 1.00 20.60 96 ILE A N 1
ATOM 1463 C CA . ILE A 1 96 ? 10.261 7.037 6.793 1.00 19.80 96 ILE A CA 1
ATOM 1464 C C . ILE A 1 96 ? 11.128 8.170 6.266 1.00 19.69 96 ILE A C 1
ATOM 1465 O O . ILE A 1 96 ? 10.781 8.819 5.269 1.00 19.96 96 ILE A O 1
ATOM 1481 N N . ILE A 1 97 ? 12.225 8.451 6.973 1.00 19.43 97 ILE A N 1
ATOM 1482 C CA . ILE A 1 97 ? 13.025 9.643 6.709 1.00 20.73 97 ILE A CA 1
ATOM 1483 C C . ILE A 1 97 ? 13.925 9.409 5.499 1.00 22.98 97 ILE A C 1
ATOM 1484 O O . ILE A 1 97 ? 14.690 8.433 5.438 1.00 21.36 97 ILE A O 1
ATOM 1500 N N . CYS A 1 98 ? 13.804 10.290 4.515 1.00 19.17 98 CYS A N 1
ATOM 1501 C CA . CYS A 1 98 ? 14.658 10.248 3.330 1.00 19.34 98 CYS A CA 1
ATOM 1502 C C . CYS A 1 98 ? 16.012 10.905 3.581 1.00 20.46 98 CYS A C 1
ATOM 1503 O O . CYS A 1 98 ? 17.045 10.431 3.090 1.00 21.39 98 CYS A O 1
ATOM 1510 N N . GLU A 1 99 ? 16.016 12.025 4.295 1.00 20.73 99 GLU A N 1
ATOM 1511 C CA . GLU A 1 99 ? 17.221 12.795 4.549 1.00 19.31 99 GLU A CA 1
ATOM 1512 C C . GLU A 1 99 ? 17.016 13.630 5.799 1.00 22.24 99 GLU A C 1
ATOM 1513 O O . GLU A 1 99 ? 15.893 13.983 6.149 1.00 22.71 99 GLU A O 1
ATOM 1525 N N . THR A 1 100 ? 18.116 13.968 6.439 1.00 23.59 100 THR A N 1
ATOM 1526 C CA . THR A 1 100 ? 18.100 14.927 7.536 1.00 26.59 100 THR A CA 1
ATOM 1527 C C . THR A 1 100 ? 19.037 16.061 7.166 1.00 23.81 100 THR A C 1
ATOM 1528 O O . THR A 1 100 ? 20.054 15.861 6.497 1.00 26.89 100 THR A O 1
ATOM 1539 N N . VAL A 1 101 ? 18.674 17.266 7.592 1.00 22.63 101 VAL A N 1
ATOM 1540 C CA . VAL A 1 101 ? 19.414 18.472 7.276 1.00 23.27 101 VAL A CA 1
ATOM 1541 C C . VAL A 1 101 ? 19.435 19.298 8.545 1.00 26.15 101 VAL A C 1
ATOM 1542 O O . VAL A 1 101 ? 18.373 19.662 9.050 1.00 27.69 101 VAL A O 1
ATOM 1555 N N . GLU A 1 102 ? 20.616 19.602 9.057 1.00 26.60 102 GLU A N 1
ATOM 1556 C CA . GLU A 1 102 ? 20.750 20.565 10.136 1.00 30.61 102 GLU A CA 1
ATOM 1557 C C . GLU A 1 102 ? 20.926 21.955 9.531 1.00 26.90 102 GLU A C 1
ATOM 1558 O O . GLU A 1 102 ? 21.909 22.214 8.825 1.00 31.38 102 GLU A O 1
ATOM 1570 N N . ILE A 1 103 ? 19.983 22.849 9.800 1.00 28.35 103 ILE A N 1
ATOM 1571 C CA . ILE A 1 103 ? 20.120 24.247 9.406 1.00 27.68 103 ILE A CA 1
ATOM 1572 C C . ILE A 1 103 ? 20.922 24.965 10.485 1.00 30.97 103 ILE A C 1
ATOM 1573 O O . ILE A 1 103 ? 20.621 24.850 11.678 1.00 29.33 103 ILE A O 1
ATOM 1589 N N . SER A 1 104 ? 21.929 25.722 10.072 1.00 30.02 104 SER A N 1
ATOM 1590 C CA . SER A 1 104 ? 22.727 26.452 11.041 1.00 34.06 104 SER A CA 1
ATOM 1591 C C . SER A 1 104 ? 21.882 27.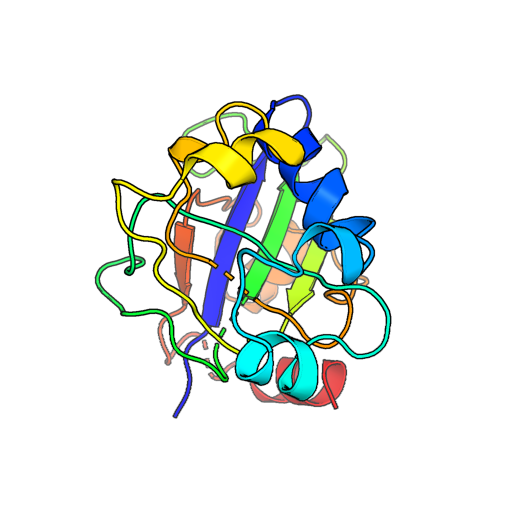504 11.753 1.00 35.55 104 SER A C 1
ATOM 1592 O O . SER A 1 104 ? 20.982 28.117 11.169 1.00 30.99 104 SER A O 1
ATOM 1600 N N . GLU A 1 105 ? 22.201 27.741 13.029 1.00 33.70 105 GLU A N 1
ATOM 1601 C CA . GLU A 1 105 ? 21.487 28.767 13.784 1.00 34.64 105 GLU A CA 1
ATOM 1602 C C . GLU A 1 105 ? 21.414 30.096 13.044 1.00 31.58 105 GLU A C 1
ATOM 1603 O O . GLU A 1 105 ? 20.480 30.880 13.251 1.00 36.89 105 GLU A O 1
ATOM 1615 N N . ASN A 1 106 ? 22.408 30.392 12.206 1.00 36.09 106 ASN A N 1
ATOM 1616 C CA . ASN A 1 106 ? 22.470 31.668 11.507 1.00 33.63 106 ASN A CA 1
ATOM 1617 C C . ASN A 1 106 ? 21.634 31.698 10.230 1.00 37.15 106 ASN A C 1
ATOM 1618 O O . ASN A 1 106 ? 21.542 32.749 9.587 1.00 36.43 106 ASN A O 1
ATOM 1629 N N . ASP A 1 107 ? 21.046 30.571 9.836 1.00 31.24 107 ASP A N 1
ATOM 1630 C CA . ASP A 1 107 ? 20.418 30.427 8.530 1.00 29.20 107 ASP A CA 1
ATOM 1631 C C . ASP A 1 107 ? 18.943 30.053 8.633 1.00 30.62 107 ASP A C 1
ATOM 1632 O O . ASP A 1 107 ? 18.355 29.610 7.639 1.00 32.89 107 ASP A O 1
ATOM 1641 N N . VAL A 1 108 ? 18.322 30.266 9.794 1.00 32.08 108 VAL A N 1
ATOM 1642 C CA . VAL A 1 108 ? 16.970 29.758 10.018 1.00 26.78 108 VAL A CA 1
ATOM 1643 C C . VAL A 1 108 ? 15.868 30.671 9.510 1.00 25.43 108 VAL A C 1
ATOM 1644 O O . VAL A 1 108 ? 14.689 30.286 9.552 1.00 26.59 108 VAL A O 1
ATOM 1657 N N . SER A 1 109 ? 16.185 31.865 9.003 1.00 26.49 109 SER A N 1
ATOM 1658 C CA . SER A 1 109 ? 15.113 32.808 8.727 1.00 22.83 109 SER A CA 1
ATOM 1659 C C . SER A 1 109 ? 14.076 32.243 7.744 1.00 22.27 109 SER A C 1
ATOM 1660 O O . SER A 1 109 ? 12.882 32.548 7.860 1.00 24.11 109 SER A O 1
ATOM 1668 N N . PHE A 1 110 ? 14.522 31.482 6.737 1.00 24.53 110 PHE A N 1
ATOM 1669 C CA . PHE A 1 110 ? 13.574 30.993 5.733 1.00 21.85 110 PHE A CA 1
ATOM 1670 C C . PHE A 1 110 ? 12.518 30.072 6.351 1.00 24.33 110 PHE A C 1
ATOM 1671 O O . PHE A 1 110 ? 11.421 29.940 5.795 1.00 24.71 110 PHE A O 1
ATOM 1688 N N . LEU A 1 111 ? 12.814 29.447 7.483 1.00 22.57 111 LEU A N 1
ATOM 1689 C CA . LEU A 1 111 ? 11.853 28.530 8.096 1.00 19.44 111 LEU A CA 1
ATOM 1690 C C . LEU A 1 111 ? 10.595 29.263 8.531 1.00 24.42 111 LEU A C 1
ATOM 1691 O O . LEU A 1 111 ? 9.535 28.646 8.637 1.00 24.87 111 LEU A O 1
ATOM 1707 N N . ASN A 1 112 ? 10.681 30.585 8.764 1.00 25.35 112 ASN A N 1
ATOM 1708 C CA . ASN A 1 112 ? 9.497 31.347 9.128 1.00 26.68 112 ASN A CA 1
ATOM 1709 C C . ASN A 1 112 ? 8.558 31.543 7.952 1.00 26.89 112 ASN A C 1
ATOM 1710 O O . ASN A 1 112 ? 7.421 31.970 8.171 1.00 32.70 112 ASN A O 1
ATOM 1721 N N . ASP A 1 113 ? 9.011 31.253 6.726 1.00 24.80 113 ASP A N 1
ATOM 1722 C CA . ASP A 1 113 ? 8.129 31.218 5.557 1.00 27.86 113 ASP A CA 1
ATOM 1723 C C . ASP A 1 113 ? 6.995 30.211 5.758 1.00 34.68 113 ASP A C 1
ATOM 1724 O O . ASP A 1 113 ? 5.901 30.381 5.208 1.00 37.04 113 ASP A O 1
ATOM 1733 N N . PHE A 1 114 ? 7.274 29.118 6.492 1.00 27.35 114 PHE A N 1
ATOM 1734 C CA . PHE A 1 114 ? 6.407 27.945 6.591 1.00 28.40 114 PHE A CA 1
ATOM 1735 C C . PHE A 1 114 ? 5.801 27.717 7.965 1.00 26.72 114 PHE A C 1
ATOM 1736 O O . PHE A 1 114 ? 4.690 27.181 8.067 1.00 28.44 114 PHE A O 1
ATOM 1753 N N . TRP A 1 115 ? 6.521 28.068 9.016 1.00 21.69 115 TRP A N 1
ATOM 1754 C CA . TRP A 1 115 ? 6.205 27.670 10.363 1.00 23.96 115 TRP A CA 1
ATOM 1755 C C . TRP A 1 115 ? 6.101 28.881 11.276 1.00 29.13 115 TRP A C 1
ATOM 1756 O O . TRP A 1 115 ? 6.938 29.788 11.212 1.00 27.54 115 TRP A O 1
ATOM 1777 N N . ARG A 1 116 ? 5.096 28.869 12.143 1.00 27.88 116 ARG A N 1
ATOM 1778 C CA . ARG A 1 116 ? 5.082 29.778 13.273 1.00 30.48 116 ARG A CA 1
ATOM 1779 C C . ARG A 1 116 ? 6.252 29.445 14.171 1.00 34.04 116 ARG A C 1
ATOM 1780 O O . ARG A 1 116 ? 6.403 28.291 14.599 1.00 33.65 116 ARG A O 1
ATOM 1801 N N . LYS A 1 117 ? 7.106 30.427 14.448 1.00 32.39 117 LYS A N 1
ATOM 1802 C CA . LYS A 1 117 ? 8.273 30.161 15.271 1.00 35.27 117 LYS A CA 1
ATOM 1803 C C . LYS A 1 117 ? 9.247 29.240 14.559 1.00 30.78 117 LYS A C 1
ATOM 1804 O O . LYS A 1 117 ? 10.050 28.566 15.211 1.00 32.19 117 LYS A O 1
ATOM 1812 N N . GLY A 1 118 ? 9.218 29.242 13.227 1.00 30.91 118 GLY A N 1
ATOM 1813 C CA . GLY A 1 118 ? 9.947 28.233 12.484 1.00 32.63 118 GLY A CA 1
ATOM 1814 C C . GLY A 1 118 ? 11.428 28.236 12.783 1.00 31.60 118 GLY A C 1
ATOM 1815 O O . GLY A 1 118 ? 12.085 27.181 12.752 1.00 28.66 118 GLY A O 1
ATOM 1819 N N . GLU A 1 119 ? 11.976 29.412 13.083 1.00 35.45 119 GLU A N 1
ATOM 1820 C CA . GLU A 1 119 ? 13.411 29.561 13.238 1.00 37.65 119 GLU A CA 1
ATOM 1821 C C . GLU A 1 119 ? 13.944 28.724 14.376 1.00 29.98 119 GLU A C 1
ATOM 1822 O O . GLU A 1 119 ? 15.141 28.422 14.388 1.00 38.22 119 GLU A O 1
ATOM 1830 N N . ASN A 1 120 ? 13.079 28.299 15.299 1.00 34.49 120 ASN A N 1
ATOM 1831 C CA . ASN A 1 120 ? 13.503 27.436 16.395 1.00 33.94 120 ASN A CA 1
ATOM 1832 C C . ASN A 1 120 ? 13.789 26.002 15.944 1.00 39.92 120 ASN A C 1
ATOM 1833 O O . ASN A 1 120 ? 14.571 25.294 16.588 1.00 40.69 120 ASN A O 1
ATOM 1840 N N . PHE A 1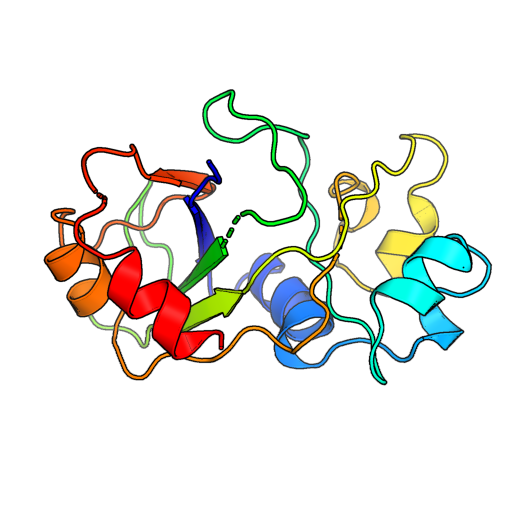 121 ? 13.160 25.551 14.863 1.00 30.86 121 PHE A N 1
ATOM 1841 C CA . PHE A 1 121 ? 13.068 24.122 14.553 1.00 28.24 121 PHE A CA 1
ATOM 1842 C C . PHE A 1 121 ? 14.026 23.739 13.426 1.00 30.18 121 PHE A C 1
ATOM 1843 O O . PHE A 1 121 ? 13.634 23.223 12.362 1.00 29.82 121 PHE A O 1
ATOM 1860 N N . ARG A 1 122 ? 15.312 23.943 13.688 1.00 28.45 122 ARG A N 1
ATOM 1861 C CA . ARG A 1 122 ? 16.305 23.915 12.630 1.00 25.67 122 ARG A CA 1
ATOM 1862 C C . ARG A 1 122 ? 16.858 22.525 12.309 1.00 23.40 122 ARG A C 1
ATOM 1863 O O . ARG A 1 122 ? 17.589 22.386 11.328 1.00 24.81 122 ARG A O 1
ATOM 1884 N N . PHE A 1 123 ? 16.526 21.498 13.077 1.00 23.36 123 PHE A N 1
ATOM 1885 C CA . PHE A 1 123 ? 16.910 20.130 12.727 1.00 25.01 123 PHE A CA 1
ATOM 1886 C C . PHE A 1 123 ? 15.785 19.520 11.902 1.00 23.10 123 PHE A C 1
ATOM 1887 O O . PHE A 1 123 ? 14.742 19.117 12.435 1.00 24.97 123 PHE A O 1
ATOM 1904 N N . LEU A 1 124 ? 16.005 19.444 10.587 1.00 24.75 124 LEU A N 1
ATOM 1905 C CA . LEU A 1 124 ? 14.964 19.043 9.658 1.00 23.47 124 LEU A CA 1
ATOM 1906 C C . LEU A 1 124 ? 15.062 17.569 9.304 1.00 21.60 124 LEU A C 1
ATOM 1907 O O . LEU A 1 124 ? 16.157 17.016 9.142 1.00 25.18 124 LEU A O 1
ATOM 1940 N N . PHE A 1 126 ? 13.347 15.119 6.208 1.00 18.59 126 PHE A N 1
ATOM 1941 C CA . PHE A 1 126 ? 12.568 15.094 4.978 1.00 17.74 126 PHE A CA 1
ATOM 1942 C C . PHE A 1 126 ? 11.961 13.710 4.768 1.00 21.14 126 PHE A C 1
ATOM 1943 O O . PHE A 1 126 ? 12.589 12.699 5.084 1.00 22.64 126 PHE A O 1
ATOM 1960 N N . PHE A 1 127 ? 10.740 13.679 4.222 1.00 18.12 127 PHE A N 1
ATOM 1961 C CA . PHE A 1 127 ? 10.027 12.457 3.861 1.00 21.01 127 PHE A CA 1
ATOM 1962 C C . PHE A 1 127 ? 9.713 12.468 2.368 1.00 20.69 127 PHE A C 1
ATOM 1963 O O . PHE A 1 127 ? 9.086 13.412 1.876 1.00 22.17 127 PHE A O 1
ATOM 1980 N N . LYS A 1 128 ? 10.096 11.410 1.648 1.00 22.81 128 LYS A N 1
ATOM 1981 C CA . LYS A 1 128 ? 9.884 11.433 0.198 1.00 23.87 128 LYS A CA 1
ATOM 1982 C C . LYS A 1 128 ? 8.402 11.317 -0.145 1.00 27.48 128 LYS A C 1
ATOM 1983 O O . LYS A 1 128 ? 7.901 12.041 -1.013 1.00 32.09 128 LYS A O 1
ATOM 2002 N N . LYS A 1 129 ? 7.695 10.386 0.499 1.00 29.53 129 LYS A N 1
ATOM 2003 C CA . LYS A 1 129 ? 6.246 10.265 0.347 1.00 30.33 129 LYS A CA 1
ATOM 2004 C C . LYS A 1 129 ? 5.597 10.894 1.571 1.00 27.67 129 LYS A C 1
ATOM 2005 O O . LYS A 1 129 ? 6.144 10.801 2.674 1.00 28.73 129 LYS A O 1
ATOM 2024 N N . LYS A 1 130 ? 4.460 11.588 1.362 1.00 27.38 130 LYS A N 1
ATOM 2025 C CA . LYS A 1 130 ? 3.623 12.064 2.454 1.00 25.59 130 LYS A CA 1
ATOM 2026 C C . LYS A 1 130 ? 3.526 10.948 3.487 1.00 24.08 130 LYS A C 1
ATOM 2027 O O . LYS A 1 130 ? 3.195 9.810 3.124 1.00 21.87 130 LYS A O 1
ATOM 2046 N N . PRO A 1 131 ? 3.830 11.214 4.753 1.00 22.21 131 PRO A N 1
ATOM 2047 C CA . PRO A 1 131 ? 3.574 10.206 5.791 1.00 19.49 131 PRO A CA 1
ATOM 2048 C C . PRO A 1 131 ? 2.156 9.668 5.679 1.00 21.20 131 PRO A C 1
ATOM 2049 O O . PRO A 1 131 ? 1.199 10.415 5.479 1.00 22.24 131 PRO A O 1
ATOM 2060 N N . GLU A 1 132 ? 2.032 8.350 5.832 1.00 21.01 132 GLU A N 1
ATOM 2061 C CA . GLU A 1 132 ? 0.788 7.648 5.584 1.00 23.30 132 GLU A CA 1
ATOM 2062 C C . GLU A 1 132 ? -0.115 7.708 6.801 1.00 24.41 132 GLU A C 1
ATOM 2063 O O . GLU A 1 132 ? 0.313 7.348 7.901 1.00 21.36 132 GLU A O 1
ATOM 2075 N N . LYS A 1 133 ? -1.362 8.154 6.611 1.00 22.34 133 LYS A N 1
ATOM 2076 C CA . LYS A 1 133 ? -2.320 8.143 7.711 1.00 21.17 133 LYS A CA 1
ATOM 2077 C C . LYS A 1 133 ? -2.735 6.710 8.004 1.00 23.71 133 LYS A C 1
ATOM 2078 O O . LYS A 1 133 ? -3.285 6.013 7.136 1.00 24.18 133 LYS A O 1
ATOM 2097 N N . LEU A 1 134 ? -2.453 6.252 9.207 1.00 21.38 134 LEU A N 1
ATOM 2098 C CA . LEU A 1 134 ? -2.827 4.898 9.558 1.00 22.29 134 LEU A CA 1
ATOM 2099 C C . LEU A 1 134 ? -4.320 4.806 9.879 1.00 24.73 134 LEU A C 1
ATOM 2100 O O . LEU A 1 134 ? -4.991 5.770 10.260 1.00 23.28 134 LEU A O 1
ATOM 2116 N N . HIS A 1 135 ? -4.823 3.593 9.733 1.00 26.45 135 HIS A N 1
ATOM 2117 C CA . HIS A 1 135 ? -6.192 3.264 10.042 1.00 26.71 135 HIS A CA 1
ATOM 2118 C C . HIS A 1 135 ? -6.492 3.340 11.532 1.00 32.33 135 HIS A C 1
ATOM 2119 O O . HIS A 1 135 ? -7.643 3.560 11.906 1.00 34.01 135 HIS A O 1
ATOM 2128 N N . HIS A 1 136 ? -5.480 3.250 12.374 1.00 33.03 136 HIS A N 1
ATOM 2129 C CA . HIS A 1 136 ? -5.672 3.055 13.799 1.00 30.94 136 HIS A CA 1
ATOM 2130 C C . HIS A 1 136 ? -5.556 4.337 14.601 1.00 35.23 136 HIS A C 1
ATOM 2131 O O . HIS A 1 136 ? -4.865 5.280 14.207 1.00 36.38 136 HIS A O 1
ATOM 2145 N N . SER A 1 137 ? -6.232 4.333 15.757 1.00 30.96 137 SER A N 1
ATOM 2146 C CA . SER A 1 137 ? -6.147 5.371 16.769 1.00 31.62 137 SER A CA 1
ATOM 2147 C C . SER A 1 137 ? -4.785 5.375 17.458 1.00 25.48 137 SER A C 1
ATOM 2148 O O . SER A 1 137 ? -4.030 4.394 17.417 1.00 25.59 137 SER A O 1
ATOM 2156 N N . ILE A 1 138 ? -4.521 6.459 18.189 1.00 25.94 138 ILE A N 1
ATOM 2157 C CA . ILE A 1 138 ? -3.370 6.458 19.084 1.00 22.74 138 ILE A CA 1
ATOM 2158 C C . ILE A 1 138 ? -3.487 5.293 20.063 1.00 21.42 138 ILE A C 1
ATOM 2159 O O . ILE A 1 138 ? -2.499 4.620 20.376 1.00 21.46 138 ILE A O 1
ATOM 2175 N N . ASN A 1 139 ? -4.684 5.052 20.589 1.00 24.75 139 ASN A N 1
ATOM 2176 C CA . ASN A 1 139 ? -4.769 4.040 21.638 1.00 25.08 139 ASN A CA 1
ATOM 2177 C C . ASN A 1 139 ? -4.560 2.637 21.082 1.00 23.53 139 ASN A C 1
ATOM 2178 O O . ASN A 1 139 ? -3.929 1.804 21.748 1.00 24.00 139 ASN A O 1
ATOM 2189 N N . GLU A 1 140 ? -4.995 2.369 19.837 1.00 24.41 140 GLU A N 1
ATOM 2190 C CA . GLU A 1 140 ? -4.745 1.055 19.249 1.00 24.19 140 GLU A CA 1
ATOM 2191 C C . GLU A 1 140 ? -3.260 0.862 18.942 1.00 25.37 140 GLU A C 1
ATOM 2192 O O . GLU A 1 140 ? -2.705 -0.220 19.162 1.00 22.79 140 GLU A O 1
ATOM 2204 N N . ILE A 1 141 ? -2.599 1.889 18.397 1.00 23.10 141 ILE A N 1
ATOM 2205 C CA . ILE A 1 141 ? -1.165 1.776 18.135 1.00 20.52 141 ILE A CA 1
ATOM 2206 C C . ILE A 1 141 ?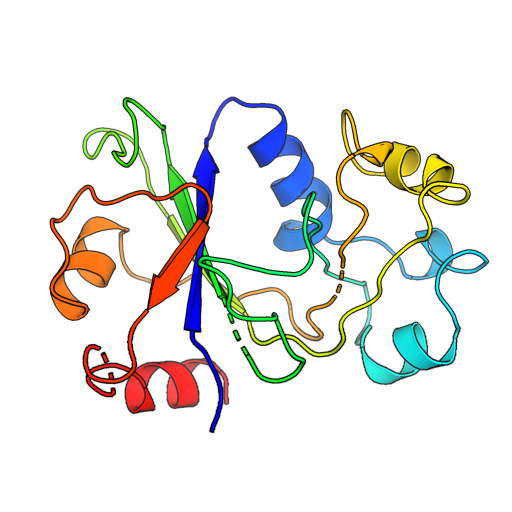 -0.394 1.633 19.450 1.00 20.76 141 ILE A C 1
ATOM 2207 O O . ILE A 1 141 ? 0.529 0.817 19.563 1.00 20.16 141 ILE A O 1
ATOM 2223 N N . ASN A 1 142 ? -0.724 2.451 20.452 1.00 19.22 142 ASN A N 1
ATOM 2224 C CA . ASN A 1 142 ? -0.053 2.306 21.744 1.00 17.72 142 ASN A CA 1
ATOM 2225 C C . ASN A 1 142 ? -0.231 0.899 22.297 1.00 20.75 142 ASN A C 1
ATOM 2226 O O . ASN A 1 142 ? 0.719 0.295 22.806 1.00 20.23 142 ASN A O 1
ATOM 2237 N N . SER A 1 143 ? -1.447 0.370 22.205 1.00 20.45 143 SER A N 1
ATOM 2238 C CA . SER A 1 143 ? -1.723 -0.976 22.704 1.00 22.24 143 SER A CA 1
ATOM 2239 C C . SER A 1 143 ? -0.832 -2.000 22.026 1.00 23.58 143 SER A C 1
ATOM 2240 O O . SER A 1 143 ? -0.210 -2.839 22.694 1.00 24.88 143 SER A O 1
ATOM 2248 N N . LYS A 1 144 ? -0.717 -1.925 20.697 1.00 23.49 144 LYS A N 1
ATOM 2249 C CA . LYS A 1 144 ? 0.143 -2.867 19.995 1.00 24.64 144 LYS A CA 1
ATOM 2250 C C . LYS A 1 144 ? 1.594 -2.727 20.446 1.00 27.57 144 LYS A C 1
ATOM 2251 O O . LYS A 1 144 ? 2.328 -3.723 20.517 1.00 28.35 144 LYS A O 1
ATOM 2270 N N . LEU A 1 145 ? 2.025 -1.509 20.770 1.00 21.43 145 LEU A N 1
ATOM 2271 C CA . LEU A 1 145 ? 3.398 -1.267 21.205 1.00 17.82 145 LEU A CA 1
ATOM 2272 C C . LEU A 1 145 ? 3.625 -1.586 22.683 1.00 20.42 145 LEU A C 1
ATOM 2273 O O . LEU A 1 145 ? 4.770 -1.507 23.142 1.00 23.33 145 LEU A O 1
ATOM 2289 N N . GLY A 1 146 ? 2.568 -1.862 23.438 1.00 21.41 146 GLY A N 1
ATOM 2290 C CA . GLY A 1 146 ? 2.698 -2.115 24.864 1.00 22.08 146 GLY A CA 1
ATOM 2291 C C . GLY A 1 146 ? 2.745 -0.881 25.725 1.00 20.84 146 GLY A C 1
ATOM 2292 O O . GLY A 1 146 ? 3.174 -0.959 26.883 1.00 22.25 146 GLY A O 1
ATOM 2296 N N . TYR A 1 147 ? 2.369 0.274 25.189 1.00 19.48 147 TYR A N 1
ATOM 2297 C CA . TYR A 1 147 ? 2.263 1.497 25.957 1.00 18.56 147 TYR A CA 1
ATOM 2298 C C . TYR A 1 147 ? 0.839 1.664 26.482 1.00 18.56 147 TYR A C 1
ATOM 2299 O O . TYR A 1 147 ? -0.114 1.078 25.963 1.00 22.72 147 TYR A O 1
ATOM 2317 N N . ASN A 1 148 ? 0.693 2.489 27.520 1.00 23.13 148 ASN A N 1
ATOM 2318 C CA . ASN A 1 148 ? -0.636 2.857 27.942 1.00 23.30 148 ASN A CA 1
ATOM 2319 C C . ASN A 1 148 ? -1.382 3.493 26.791 1.00 22.71 148 ASN A C 1
ATOM 2320 O O . ASN A 1 148 ? -0.783 4.213 25.972 1.00 21.66 148 ASN A O 1
ATOM 2331 N N . PRO A 1 149 ? -2.693 3.288 26.710 1.00 23.02 149 PRO A N 1
ATOM 2332 C CA . PRO A 1 149 ? -3.460 3.786 25.565 1.00 25.13 149 PRO A CA 1
ATOM 2333 C C . PRO A 1 149 ? -3.307 5.278 25.293 1.00 23.30 149 PRO A C 1
ATOM 2334 O O . PRO A 1 149 ? -3.347 5.682 24.133 1.00 23.92 149 PRO A O 1
ATOM 2345 N N . ASP A 1 150 ? -3.189 6.111 26.323 1.00 23.41 150 ASP A N 1
ATOM 2346 C CA . ASP A 1 150 ? -3.165 7.557 26.132 1.00 22.76 150 ASP A CA 1
ATOM 2347 C C . ASP A 1 150 ? -1.752 8.133 26.078 1.00 22.15 150 ASP A C 1
ATOM 2348 O O . ASP A 1 150 ? -1.593 9.365 26.120 1.00 22.66 150 ASP A O 1
ATOM 2357 N N . TYR A 1 151 ? -0.729 7.282 25.973 1.00 21.62 151 TYR A N 1
ATOM 2358 C CA . TYR A 1 151 ? 0.646 7.745 25.863 1.00 20.20 151 TYR A CA 1
ATOM 2359 C C . TYR A 1 151 ? 0.824 8.670 24.658 1.00 21.06 151 TYR A C 1
ATOM 2360 O O . TYR A 1 151 ? 0.454 8.336 23.529 1.00 20.77 151 TYR A O 1
ATOM 2378 N N . PHE A 1 152 ? 1.426 9.832 24.908 1.00 19.55 152 PHE A N 1
ATOM 2379 C CA . PHE A 1 152 ? 1.457 10.927 23.927 1.00 18.31 152 PHE A CA 1
ATOM 2380 C C . PHE A 1 152 ? 2.697 11.758 24.212 1.00 21.57 152 PHE A C 1
ATOM 2381 O O . PHE A 1 152 ? 2.619 12.893 24.708 1.00 21.19 152 PHE A O 1
ATOM 2398 N N . PRO A 1 153 ? 3.879 11.224 23.894 1.00 20.02 153 PRO A N 1
ATOM 2399 C CA . PRO A 1 153 ? 5.113 11.954 24.185 1.00 20.26 153 PRO A CA 1
ATOM 2400 C C . PRO A 1 153 ? 5.306 13.109 23.224 1.00 21.24 153 PRO A C 1
ATOM 2401 O O . PRO A 1 153 ? 4.891 13.063 22.063 1.00 21.91 153 PRO A O 1
ATOM 2412 N N . ILE A 1 154 ? 5.972 14.160 23.711 1.00 21.51 154 ILE A N 1
ATOM 2413 C CA . ILE A 1 154 ? 6.416 15.190 22.770 1.00 24.90 154 ILE A CA 1
ATOM 2414 C C . ILE A 1 154 ? 7.393 14.601 21.764 1.00 23.47 154 ILE A C 1
ATOM 2415 O O . ILE A 1 154 ? 7.283 14.841 20.552 1.00 23.43 154 ILE A O 1
ATOM 2431 N N . ALA A 1 155 ? 8.348 13.797 22.240 1.00 24.10 155 ALA A N 1
ATOM 2432 C CA . ALA A 1 155 ? 9.282 13.073 21.394 1.00 23.42 155 ALA A CA 1
ATOM 2433 C C . ALA A 1 155 ? 9.721 11.828 22.142 1.00 27.61 155 ALA A C 1
ATOM 2434 O O . ALA A 1 155 ? 10.283 11.937 23.238 1.00 30.68 155 ALA A O 1
ATOM 2441 N N . GLY A 1 156 ? 9.464 10.666 21.562 1.00 21.59 156 GLY A N 1
ATOM 2442 C CA . GLY A 1 156 ? 9.814 9.402 22.186 1.00 23.86 156 GLY A CA 1
ATOM 2443 C C . GLY A 1 156 ? 10.618 8.505 21.267 1.00 27.97 156 GLY A C 1
ATOM 2444 O O . GLY A 1 156 ? 10.529 8.589 20.039 1.00 25.50 156 GLY A O 1
ATOM 2448 N N . TYR A 1 157 ? 11.422 7.647 21.887 1.00 25.11 157 TYR A N 1
ATOM 2449 C CA . TYR A 1 157 ? 12.201 6.630 21.198 1.00 24.16 157 TYR A CA 1
ATOM 2450 C C . TYR A 1 157 ? 11.615 5.273 21.547 1.00 27.23 157 TYR A C 1
ATOM 2451 O O . TYR A 1 157 ? 11.401 4.976 22.736 1.00 25.96 157 TYR A O 1
ATOM 2469 N N . VAL A 1 158 ? 11.310 4.466 20.537 1.00 21.89 158 VAL A N 1
ATOM 2470 C CA . VAL A 1 158 ? 10.710 3.157 20.768 1.00 23.08 158 VAL A CA 1
ATOM 2471 C C . VAL A 1 158 ? 11.851 2.142 20.857 1.00 27.87 158 VAL A C 1
ATOM 2472 O O . VAL A 1 158 ? 12.551 1.873 19.873 1.00 26.90 158 VAL A O 1
ATOM 2485 N N . LYS A 1 159 ? 12.043 1.579 22.047 1.00 29.68 159 LYS A N 1
ATOM 2486 C CA . LYS A 1 159 ? 13.157 0.673 22.233 1.00 33.58 159 LYS A CA 1
ATOM 2487 C C . LYS A 1 159 ? 13.007 -0.538 21.325 1.00 28.57 159 LYS A C 1
ATOM 2488 O O . LYS A 1 159 ? 11.892 -0.980 21.020 1.00 27.22 159 LYS A O 1
ATOM 2507 N N . PRO A 1 160 ? 14.132 -1.109 20.892 1.00 34.08 160 PRO A N 1
ATOM 2508 C CA . PRO A 1 160 ? 14.085 -2.261 19.975 1.00 36.28 160 PRO A CA 1
ATOM 2509 C C . PRO A 1 160 ? 13.178 -3.405 20.417 1.00 33.45 160 PRO A C 1
ATOM 2510 O O . PRO A 1 160 ? 12.488 -4.012 19.584 1.00 33.80 160 PRO A O 1
ATOM 2521 N N . GLU A 1 161 ? 13.157 -3.718 21.714 1.00 35.08 161 GLU A N 1
ATOM 2522 C CA . GLU A 1 161 ? 12.365 -4.853 22.168 1.00 35.74 161 GLU A CA 1
ATOM 2523 C C . GLU A 1 161 ? 10.877 -4.614 21.947 1.00 33.59 161 GLU A C 1
ATOM 2524 O O . GLU A 1 161 ? 10.113 -5.577 21.770 1.00 35.19 161 GLU A O 1
ATOM 2536 N N . ARG A 1 162 ? 10.452 -3.345 21.911 1.00 29.69 162 ARG A N 1
ATOM 2537 C CA . ARG A 1 162 ? 9.087 -3.033 21.523 1.00 26.75 162 ARG A CA 1
ATOM 2538 C C . ARG A 1 162 ? 8.918 -2.886 20.022 1.00 30.25 162 ARG A C 1
ATOM 2539 O O . ARG A 1 162 ? 7.892 -3.304 19.467 1.00 29.08 162 ARG A O 1
ATOM 2577 N N . SER A 1 164 ? 10.492 -4.187 17.705 1.00 39.79 164 SER A N 1
ATOM 2578 C CA . SER A 1 164 ? 10.534 -5.489 17.042 1.00 43.58 164 SER A CA 1
ATOM 2579 C C . SER A 1 164 ? 9.159 -6.120 16.917 1.00 42.18 164 SER A C 1
ATOM 2580 O O . SER A 1 164 ? 8.874 -6.793 15.919 1.00 44.59 164 SER A O 1
ATOM 2588 N N . GLY A 1 165 ? 8.271 -5.888 17.883 1.00 39.38 165 GLY A N 1
ATOM 2589 C CA . GLY A 1 165 ? 6.948 -6.466 17.804 1.00 36.50 165 GLY A CA 1
ATOM 2590 C C . GLY A 1 165 ? 6.117 -5.934 16.669 1.00 40.48 165 GLY A C 1
ATOM 2591 O O . GLY A 1 165 ? 5.200 -6.615 16.202 1.00 37.86 165 GLY A O 1
ATOM 2595 N N . VAL A 1 166 ? 6.412 -4.717 16.182 1.00 37.88 166 VAL A N 1
ATOM 2596 C CA . VAL A 1 166 ? 5.627 -4.102 15.136 1.00 36.84 166 VAL A CA 1
ATOM 2597 C C . VAL A 1 166 ? 6.414 -3.813 13.873 1.00 33.41 166 VAL A C 1
ATOM 2598 O O . VAL A 1 166 ? 5.861 -3.304 12.894 1.00 33.00 166 VAL A O 1
ATOM 2611 N N . TYR A 1 167 ? 7.717 -4.144 13.868 1.00 35.90 167 TYR A N 1
ATOM 2612 C CA . TYR A 1 167 ? 8.596 -3.722 12.779 1.00 33.95 167 TYR A CA 1
ATOM 2613 C C . TYR A 1 167 ? 8.140 -4.268 11.434 1.00 31.56 167 TYR A C 1
ATOM 2614 O O . TYR A 1 167 ? 8.149 -3.548 10.429 1.00 26.53 167 TYR A O 1
ATOM 2632 N N . ASP A 1 168 ? 7.740 -5.533 11.379 1.00 34.52 168 ASP A N 1
ATOM 2633 C CA . ASP A 1 168 ? 7.352 -6.112 10.102 1.00 35.56 168 ASP A CA 1
ATOM 2634 C C . ASP A 1 168 ? 6.051 -5.516 9.591 1.00 35.87 168 ASP A C 1
ATOM 2635 O O . ASP A 1 168 ? 5.910 -5.271 8.383 1.00 38.92 168 ASP A O 1
ATOM 2642 N N . ILE A 1 169 ? 5.120 -5.208 10.490 1.00 34.17 169 ILE A N 1
ATOM 2643 C CA . ILE A 1 169 ? 3.918 -4.488 10.083 1.00 36.83 169 ILE A CA 1
ATOM 2644 C C . ILE A 1 169 ? 4.291 -3.129 9.482 1.00 37.32 169 ILE A C 1
ATOM 2645 O O . ILE A 1 169 ? 3.808 -2.737 8.412 1.00 37.51 169 ILE A O 1
ATOM 2661 N N . LEU A 1 170 ? 5.147 -2.385 10.172 1.00 29.92 170 LEU A N 1
ATOM 2662 C CA . LEU A 1 170 ? 5.504 -1.059 9.685 1.00 29.11 170 LEU A CA 1
ATOM 2663 C C . LEU A 1 170 ? 6.199 -1.136 8.333 1.00 33.85 170 LEU A C 1
ATOM 2664 O O . LEU A 1 170 ? 5.926 -0.319 7.447 1.00 32.04 170 LEU A O 1
ATOM 2680 N N . LYS A 1 171 ? 7.111 -2.102 8.151 1.00 32.37 171 LYS A N 1
ATOM 2681 C CA . LYS A 1 171 ? 7.782 -2.211 6.853 1.00 33.52 171 LYS A CA 1
ATOM 2682 C C . LYS A 1 171 ? 6.776 -2.498 5.743 1.00 35.55 171 LYS A C 1
ATOM 2683 O O . LYS A 1 171 ? 6.909 -1.989 4.620 1.00 36.51 171 LYS A O 1
ATOM 2702 N N . ASN A 1 172 ? 5.758 -3.312 6.032 1.00 34.37 172 ASN A N 1
ATOM 2703 C CA . ASN A 1 172 ? 4.774 -3.637 5.006 1.00 41.05 172 ASN A CA 1
ATOM 2704 C C . ASN A 1 172 ? 3.860 -2.460 4.694 1.00 39.75 172 ASN A C 1
ATOM 2705 O O . ASN A 1 172 ? 3.439 -2.306 3.543 1.00 40.96 172 ASN A O 1
ATOM 2716 N N . ILE A 1 173 ? 3.557 -1.612 5.677 1.00 38.38 173 ILE A N 1
ATOM 2717 C CA . ILE A 1 173 ? 2.807 -0.396 5.360 1.00 39.27 173 ILE A CA 1
ATOM 2718 C C . ILE A 1 173 ? 3.610 0.473 4.406 1.00 38.82 173 ILE A C 1
ATOM 2719 O O . ILE A 1 173 ? 3.073 1.014 3.428 1.00 41.31 173 ILE A O 1
ATOM 2735 N N . LEU A 1 174 ? 4.908 0.612 4.655 1.00 35.67 174 LEU A N 1
ATOM 2736 C CA . LEU A 1 174 ? 5.712 1.564 3.911 1.00 35.70 174 LEU A CA 1
ATOM 2737 C C . LEU A 1 174 ? 6.182 1.028 2.572 1.00 41.16 174 LEU A C 1
ATOM 2738 O O . LEU A 1 174 ? 6.699 1.799 1.773 1.00 44.55 174 LEU A O 1
ATOM 2754 N N . LYS A 1 175 ? 6.061 -0.256 2.298 1.00 41.33 175 LYS A N 1
ATOM 2755 C CA . LYS A 1 175 ? 6.620 -0.718 1.040 1.00 45.12 175 LYS A CA 1
ATOM 2756 C C . LYS A 1 175 ? 5.911 -0.161 -0.168 1.00 48.91 175 LYS A C 1
ATOM 2757 O O . LYS A 1 175 ? 6.442 -0.234 -1.278 1.00 63.15 175 LYS A O 1
#

Solvent-accessible surface area: 9425 Å² total

Radius of gyration: 15.56 Å; Cα contacts (8 Å, |Δi|>4): 339; chains: 1; bounding box: 35×39×37 Å

Foldseek 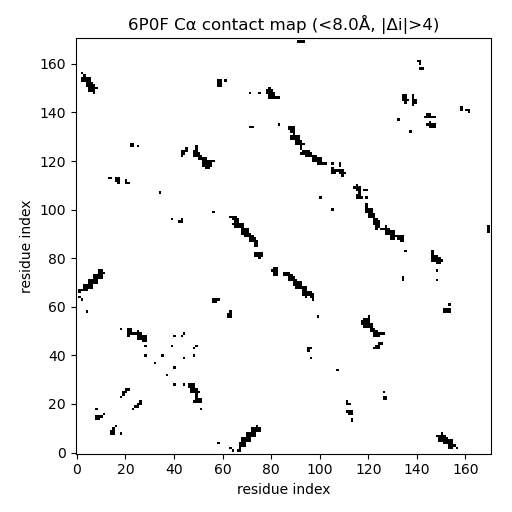3Di:
DAWEKEAEQAPPDLSVQLCCQAQVPAAAVVLCPPPDDVVCCVQAAPGGWHKDFAQDQDFVRHGHAQQYYKYKYAHDDDAQFGDPVTDIWIFAFGGRGWDADDLVRQPSLVVRGDVRSNGRTMGGRDRTHIDPDGQQVVCVQLVHHSGGGHNMGIRDCVSCSCVVVSVVVVD

Sequence (171 aa):
ENQLFIIGIGTGTDEYENFEETILKGVKRNELEGQIGPDILDNCCSDVCYFWGRSKETIYEKKIDKGDVLFYVGKRISRNKVDLNQETAVYLGIICETVEISENDVSFLNDFWRKGENFRFLFFKKKPEKLHHSINEINSKLGYNPDYFPIAGYVKPERSGVYDILKNILK

Organism: Thermococcus gammatolerans (strain DSM 15229 / JCM 11827 / EJ3) (NCBI:txid593117)